Protein AF-A0A327YTY0-F1 (afdb_monomer_lite)

Foldseek 3Di:
DDDQDPVFDPDPLSVLLVVLLVCLVPVVVDDLVSVLVSLVSLCPRPPRDPVSNVSSVVSNVVSVVVVD

Structure (mmCIF, N/CA/C/O backbone):
data_AF-A0A327YTY0-F1
#
_entry.id   AF-A0A327YTY0-F1
#
loop_
_atom_site.group_PDB
_atom_site.id
_atom_site.type_symbol
_atom_site.label_atom_id
_atom_site.label_alt_id
_atom_site.label_comp_id
_atom_site.label_asym_id
_atom_site.label_entity_id
_atom_site.label_seq_id
_atom_site.pdbx_PDB_ins_code
_atom_site.Cartn_x
_atom_site.Cartn_y
_atom_site.Cartn_z
_atom_site.occupancy
_atom_site.B_iso_or_equiv
_atom_site.auth_seq_id
_atom_site.auth_comp_id
_atom_site.auth_asym_id
_atom_site.auth_atom_id
_atom_site.pdbx_PDB_model_num
ATOM 1 N N . MET A 1 1 ? 3.321 1.854 -22.900 1.00 39.75 1 MET A N 1
ATOM 2 C CA . MET A 1 1 ? 2.591 0.819 -22.138 1.00 39.75 1 MET A CA 1
ATOM 3 C C . MET A 1 1 ? 3.623 -0.131 -21.568 1.00 39.75 1 MET A C 1
ATOM 5 O O . MET A 1 1 ? 4.267 -0.828 -22.339 1.00 39.75 1 MET A O 1
ATOM 9 N N . THR A 1 2 ? 3.857 -0.095 -20.260 1.00 44.94 2 THR A N 1
ATOM 10 C CA . THR A 1 2 ? 4.855 -0.953 -19.610 1.00 44.94 2 THR A CA 1
ATOM 11 C C . THR A 1 2 ? 4.144 -2.215 -19.130 1.00 44.94 2 THR A C 1
ATOM 13 O O . THR A 1 2 ? 3.229 -2.134 -18.315 1.00 44.94 2 THR A O 1
ATOM 16 N N . HIS A 1 3 ? 4.501 -3.368 -19.697 1.00 44.94 3 HIS A N 1
ATOM 17 C CA . HIS A 1 3 ? 3.967 -4.674 -19.310 1.00 44.94 3 HIS A CA 1
ATOM 18 C C . HIS A 1 3 ? 4.319 -4.969 -17.841 1.00 44.94 3 HIS A C 1
ATOM 20 O O . HIS A 1 3 ? 5.497 -5.119 -17.521 1.00 44.94 3 HIS A O 1
ATOM 26 N N . ARG A 1 4 ? 3.319 -5.091 -16.955 1.00 54.25 4 ARG A N 1
ATOM 27 C CA . ARG A 1 4 ? 3.500 -5.731 -15.641 1.00 54.25 4 ARG A CA 1
ATOM 28 C C . ARG A 1 4 ? 3.630 -7.237 -15.880 1.00 54.25 4 ARG A C 1
ATOM 30 O O . ARG A 1 4 ? 2.681 -7.884 -16.314 1.00 54.25 4 ARG A O 1
ATOM 37 N N . THR A 1 5 ? 4.826 -7.779 -15.691 1.00 57.19 5 THR A N 1
ATOM 38 C CA . THR A 1 5 ? 5.098 -9.216 -15.788 1.00 57.19 5 THR A CA 1
ATOM 39 C C . THR A 1 5 ? 4.638 -9.922 -14.512 1.00 57.19 5 THR A C 1
ATOM 41 O O . THR A 1 5 ? 4.728 -9.368 -13.419 1.00 57.19 5 THR A O 1
ATOM 44 N N . THR A 1 6 ? 4.200 -11.178 -14.629 1.00 57.84 6 THR A N 1
ATOM 45 C CA . THR A 1 6 ? 3.747 -12.026 -13.504 1.00 57.84 6 THR A CA 1
ATOM 46 C C . THR A 1 6 ? 4.819 -12.253 -12.433 1.00 57.84 6 THR A C 1
ATOM 48 O O . THR A 1 6 ? 4.520 -12.698 -11.332 1.00 57.84 6 THR A O 1
ATOM 51 N N . HIS A 1 7 ? 6.082 -11.982 -12.763 1.00 58.44 7 HIS A N 1
ATOM 52 C CA . HIS A 1 7 ? 7.240 -12.200 -11.898 1.00 58.44 7 HIS A CA 1
ATOM 53 C C . HIS A 1 7 ? 7.693 -10.934 -11.159 1.00 58.44 7 HIS A C 1
ATOM 55 O O . HIS A 1 7 ? 8.701 -10.973 -10.455 1.00 58.44 7 HIS A O 1
ATOM 61 N N . GLY A 1 8 ? 6.969 -9.823 -11.330 1.00 56.50 8 GLY A N 1
ATOM 62 C CA . GLY A 1 8 ? 7.404 -8.519 -10.860 1.00 56.50 8 GLY A CA 1
ATOM 63 C C . GLY A 1 8 ? 8.659 -8.021 -11.596 1.00 56.50 8 GLY A C 1
ATOM 64 O O . GLY A 1 8 ? 9.214 -8.697 -12.472 1.00 56.50 8 GLY A O 1
ATOM 65 N N . PRO A 1 9 ? 9.107 -6.802 -11.288 1.00 66.62 9 PRO A N 1
ATOM 66 C CA . PRO A 1 9 ? 10.303 -6.219 -11.883 1.00 66.62 9 PRO A CA 1
ATOM 67 C C . PRO A 1 9 ? 11.589 -6.887 -11.362 1.00 66.62 9 PRO A C 1
ATOM 69 O O . PRO A 1 9 ? 11.661 -7.409 -10.249 1.00 66.62 9 PRO A O 1
ATOM 72 N N . THR A 1 10 ? 12.649 -6.879 -12.173 1.00 61.69 10 THR A N 1
ATOM 73 C CA . THR A 1 10 ? 13.913 -7.563 -11.846 1.00 61.69 10 THR A CA 1
ATOM 74 C C . THR A 1 10 ? 14.776 -6.820 -10.814 1.00 61.69 10 THR A C 1
ATOM 76 O O . THR A 1 10 ? 15.643 -7.455 -10.211 1.00 61.69 10 THR A O 1
ATOM 79 N N . GLY A 1 11 ? 14.516 -5.532 -10.546 1.00 62.00 11 GLY A N 1
ATOM 80 C CA . GLY A 1 11 ? 15.221 -4.696 -9.559 1.00 62.00 11 GLY A CA 1
ATOM 81 C C . GLY A 1 11 ? 14.611 -4.736 -8.151 1.00 62.00 11 GLY A C 1
ATOM 82 O O . GLY A 1 11 ? 13.407 -4.907 -7.999 1.00 62.00 11 GLY A O 1
ATOM 83 N N . HIS A 1 12 ? 15.441 -4.603 -7.110 1.00 61.41 12 HIS A N 1
ATOM 84 C CA . HIS A 1 12 ? 15.000 -4.712 -5.710 1.00 61.41 12 HIS A CA 1
ATOM 85 C C . HIS A 1 12 ? 14.089 -3.550 -5.273 1.00 61.41 12 HIS A C 1
ATOM 87 O O . HIS A 1 12 ? 13.117 -3.787 -4.565 1.00 61.41 12 HIS A O 1
ATOM 93 N N . GLU A 1 13 ? 14.372 -2.318 -5.704 1.00 61.81 13 GLU A N 1
ATOM 94 C CA . GLU A 1 13 ? 13.542 -1.139 -5.394 1.00 61.81 13 GLU A CA 1
ATOM 95 C C . GLU A 1 13 ? 12.188 -1.225 -6.108 1.00 61.81 13 GLU A C 1
ATOM 97 O O . GLU A 1 13 ? 11.139 -1.162 -5.471 1.00 61.81 13 GLU A O 1
ATOM 102 N N . ASP A 1 14 ? 12.199 -1.548 -7.402 1.00 72.56 14 ASP A N 1
ATOM 103 C CA . ASP A 1 14 ? 10.977 -1.744 -8.180 1.00 72.56 14 ASP A CA 1
ATOM 104 C C . ASP A 1 14 ? 10.087 -2.873 -7.604 1.00 72.56 14 ASP A C 1
ATOM 106 O O . ASP A 1 14 ? 8.861 -2.820 -7.725 1.00 72.56 14 ASP A O 1
ATOM 110 N N . ARG A 1 15 ? 10.669 -3.900 -6.952 1.00 79.69 15 ARG A N 1
ATOM 111 C CA . ARG A 1 15 ? 9.908 -4.993 -6.310 1.00 79.69 15 ARG A CA 1
ATOM 112 C C . ARG A 1 15 ? 9.143 -4.549 -5.072 1.00 79.69 15 ARG A C 1
ATOM 114 O O . ARG A 1 15 ? 8.082 -5.110 -4.814 1.00 79.69 15 ARG A O 1
ATOM 121 N N . VAL A 1 16 ? 9.665 -3.583 -4.319 1.00 87.75 16 VAL A N 1
ATOM 122 C CA . VAL A 1 16 ? 9.013 -3.083 -3.100 1.00 87.75 16 VAL A CA 1
ATOM 123 C C . VAL A 1 16 ? 7.737 -2.332 -3.472 1.00 87.75 16 VAL A C 1
ATOM 125 O O . VAL A 1 16 ? 6.669 -2.660 -2.958 1.00 87.75 16 VAL A O 1
ATOM 128 N N . LEU A 1 17 ? 7.820 -1.411 -4.438 1.00 90.56 17 LEU A N 1
ATOM 129 C CA . LEU A 1 17 ? 6.637 -0.729 -4.967 1.00 90.56 17 LEU A CA 1
ATOM 130 C C . LEU A 1 17 ? 5.672 -1.708 -5.645 1.00 90.56 17 LEU A C 1
ATOM 132 O O . LEU A 1 17 ? 4.467 -1.622 -5.434 1.00 90.56 17 LEU A O 1
ATOM 136 N N . TRP A 1 18 ? 6.184 -2.658 -6.434 1.00 90.44 18 TRP A N 1
ATOM 137 C CA . TRP A 1 18 ? 5.336 -3.665 -7.071 1.00 90.44 18 TRP A CA 1
ATOM 138 C C . TRP A 1 18 ? 4.541 -4.473 -6.040 1.00 90.44 18 TRP A C 1
ATOM 140 O O . TRP A 1 18 ? 3.324 -4.573 -6.166 1.00 90.44 18 TRP A O 1
ATOM 150 N N . TYR A 1 19 ? 5.197 -4.983 -4.994 1.00 92.44 19 TYR A N 1
ATOM 151 C CA . TYR A 1 19 ? 4.527 -5.735 -3.934 1.00 92.44 19 TYR A CA 1
ATOM 152 C C . TYR A 1 19 ? 3.499 -4.879 -3.188 1.00 92.44 19 TYR A C 1
ATOM 154 O O . TYR A 1 19 ? 2.381 -5.333 -2.960 1.00 92.44 19 TYR A O 1
ATOM 162 N N . ALA A 1 20 ? 3.834 -3.625 -2.871 1.00 94.44 20 ALA A N 1
ATOM 163 C CA . ALA A 1 20 ? 2.896 -2.694 -2.253 1.00 94.44 20 ALA A CA 1
ATOM 164 C C . ALA A 1 20 ? 1.639 -2.480 -3.116 1.00 94.44 20 ALA A C 1
ATOM 166 O O . ALA A 1 20 ? 0.520 -2.526 -2.607 1.00 94.44 20 ALA A O 1
ATOM 167 N N . CYS A 1 21 ? 1.800 -2.318 -4.433 1.00 94.31 21 CYS A N 1
ATOM 168 C CA . CYS A 1 21 ? 0.673 -2.210 -5.357 1.00 94.31 21 CYS A CA 1
ATOM 169 C C . CYS A 1 21 ? -0.195 -3.478 -5.392 1.00 94.31 21 CYS A C 1
ATOM 171 O O .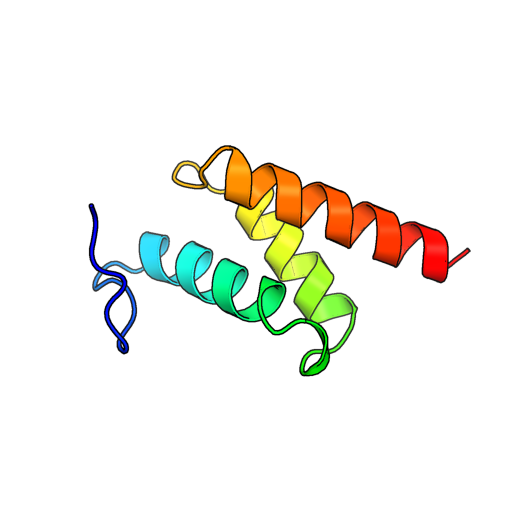 CYS A 1 21 ? -1.415 -3.355 -5.457 1.00 94.31 21 CYS A O 1
ATOM 173 N N . GLU A 1 22 ? 0.398 -4.674 -5.343 1.00 94.75 22 GLU A N 1
ATOM 174 C CA . GLU A 1 22 ? -0.362 -5.934 -5.299 1.00 94.75 22 GLU A CA 1
ATOM 175 C C . GLU A 1 22 ? -1.149 -6.072 -3.987 1.00 94.75 22 GLU A C 1
ATOM 177 O O . GLU A 1 22 ? -2.326 -6.428 -4.010 1.00 94.75 22 GLU A O 1
ATOM 182 N N . VAL A 1 23 ? -0.543 -5.709 -2.850 1.00 96.06 23 VAL A N 1
ATOM 183 C CA . VAL A 1 23 ? -1.226 -5.693 -1.546 1.00 96.06 23 VAL A CA 1
ATOM 184 C C . VAL A 1 23 ? -2.412 -4.728 -1.557 1.00 96.06 23 VAL A C 1
ATOM 186 O O . VAL A 1 23 ? -3.495 -5.095 -1.111 1.00 96.06 23 VAL A O 1
ATOM 189 N N . MET A 1 24 ? -2.244 -3.514 -2.092 1.00 95.62 24 MET A N 1
ATOM 190 C CA . MET A 1 24 ? -3.341 -2.543 -2.195 1.00 95.62 24 MET A CA 1
ATOM 191 C C . MET A 1 24 ? -4.451 -3.010 -3.147 1.00 95.62 24 MET A C 1
ATOM 193 O O . MET A 1 24 ? -5.627 -2.770 -2.880 1.00 95.62 24 MET A O 1
ATOM 197 N N . ALA A 1 25 ? -4.100 -3.684 -4.246 1.00 94.12 25 ALA A N 1
ATOM 198 C CA . ALA A 1 25 ? -5.070 -4.198 -5.211 1.00 94.12 25 ALA A CA 1
ATOM 199 C C . ALA A 1 25 ? -5.915 -5.357 -4.651 1.00 94.12 25 ALA A C 1
ATOM 201 O O . ALA A 1 25 ? -7.068 -5.515 -5.048 1.00 94.12 25 ALA A O 1
ATOM 202 N N . ASP A 1 26 ? -5.361 -6.142 -3.725 1.00 95.19 26 ASP A N 1
ATOM 203 C CA . ASP A 1 26 ? -6.020 -7.295 -3.100 1.00 95.19 26 ASP A CA 1
ATOM 204 C C . ASP A 1 26 ? -6.144 -7.125 -1.575 1.00 95.19 26 ASP A C 1
ATOM 206 O O . ASP A 1 26 ? -5.993 -8.074 -0.803 1.00 95.19 26 ASP A O 1
ATOM 210 N N . ALA A 1 27 ? -6.432 -5.895 -1.129 1.00 92.31 27 ALA A N 1
ATOM 211 C CA . ALA A 1 27 ? -6.441 -5.507 0.284 1.00 92.31 27 ALA A CA 1
ATOM 212 C C . ALA A 1 27 ? -7.338 -6.394 1.169 1.00 92.31 27 ALA A C 1
ATOM 214 O O . ALA A 1 27 ? -7.048 -6.587 2.344 1.00 92.31 27 ALA A O 1
ATOM 215 N N . ALA A 1 28 ? -8.391 -6.997 0.605 1.00 93.00 28 ALA A N 1
ATOM 216 C CA . ALA A 1 28 ? -9.287 -7.909 1.318 1.00 93.00 28 ALA A CA 1
ATOM 217 C C . ALA A 1 28 ? -8.617 -9.218 1.787 1.00 93.00 28 ALA A C 1
ATOM 219 O O . ALA A 1 28 ? -9.170 -9.911 2.642 1.00 93.00 28 ALA A O 1
ATOM 220 N N . ARG A 1 29 ? -7.458 -9.589 1.224 1.00 94.25 29 ARG A N 1
ATOM 221 C CA . ARG A 1 29 ? -6.707 -10.796 1.610 1.00 94.25 29 ARG A CA 1
ATOM 222 C C . ARG A 1 29 ? -5.634 -10.554 2.661 1.00 94.25 29 ARG A C 1
ATOM 224 O O . ARG A 1 29 ? -5.107 -11.524 3.204 1.00 94.25 29 ARG A O 1
ATOM 231 N N . TYR A 1 30 ? -5.303 -9.297 2.925 1.00 94.06 30 TYR A N 1
ATOM 232 C CA . TYR A 1 30 ? -4.251 -8.909 3.854 1.00 94.06 30 TYR A CA 1
ATOM 233 C C . TYR A 1 30 ? -4.858 -8.289 5.111 1.00 94.06 30 TYR A C 1
ATOM 235 O O . TYR A 1 30 ? -5.973 -7.770 5.098 1.00 94.06 30 TYR A O 1
ATOM 243 N N . ASP A 1 31 ? -4.135 -8.358 6.227 1.00 95.94 31 ASP A N 1
ATOM 244 C CA . ASP A 1 3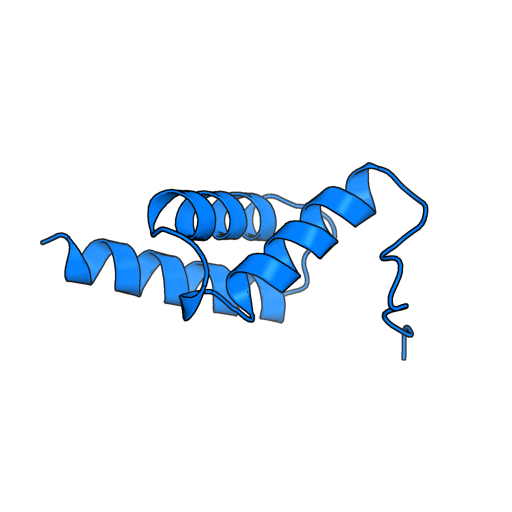1 ? -4.541 -7.640 7.430 1.00 95.94 31 ASP A CA 1
ATOM 245 C C . ASP A 1 31 ? -4.361 -6.121 7.255 1.00 95.94 31 ASP A C 1
ATOM 247 O O . ASP A 1 31 ? -3.573 -5.648 6.431 1.00 95.94 31 ASP A O 1
ATOM 251 N N . ILE A 1 32 ? -5.088 -5.350 8.066 1.00 95.06 32 ILE A N 1
ATOM 252 C CA . ILE A 1 32 ? -5.119 -3.884 7.985 1.00 95.06 32 ILE A CA 1
ATOM 253 C C . ILE A 1 32 ? -3.720 -3.264 8.143 1.00 95.06 32 ILE A C 1
ATOM 255 O O . ILE A 1 32 ? -3.420 -2.280 7.471 1.00 95.06 32 ILE A O 1
ATOM 259 N N . ALA A 1 33 ? -2.852 -3.827 8.992 1.00 95.44 33 ALA A N 1
ATOM 260 C CA . ALA A 1 33 ? -1.513 -3.282 9.213 1.00 95.44 33 ALA A CA 1
ATOM 261 C C . ALA A 1 33 ? -0.613 -3.496 7.985 1.00 95.44 33 ALA A C 1
ATOM 263 O O . ALA A 1 33 ? 0.117 -2.589 7.585 1.00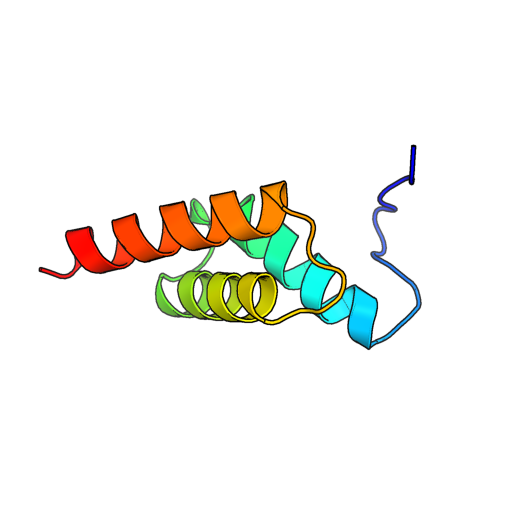 95.44 33 ALA A O 1
ATOM 264 N N . THR A 1 34 ? -0.717 -4.661 7.343 1.00 96.31 34 THR A N 1
ATOM 265 C CA . THR A 1 34 ? -0.026 -4.963 6.084 1.00 96.31 34 THR A CA 1
ATOM 266 C C . THR A 1 34 ? -0.479 -4.026 4.963 1.00 96.31 34 THR A C 1
ATOM 268 O O . THR A 1 34 ? 0.358 -3.485 4.237 1.00 96.31 34 THR A O 1
ATOM 271 N N . VAL A 1 35 ? -1.787 -3.775 4.843 1.00 96.94 35 VAL A N 1
ATOM 272 C CA . VAL A 1 35 ? -2.325 -2.833 3.847 1.00 96.94 35 VAL A CA 1
ATOM 273 C C . VAL A 1 35 ? -1.864 -1.401 4.132 1.00 96.94 35 VAL A C 1
ATOM 275 O O . VAL A 1 35 ? -1.4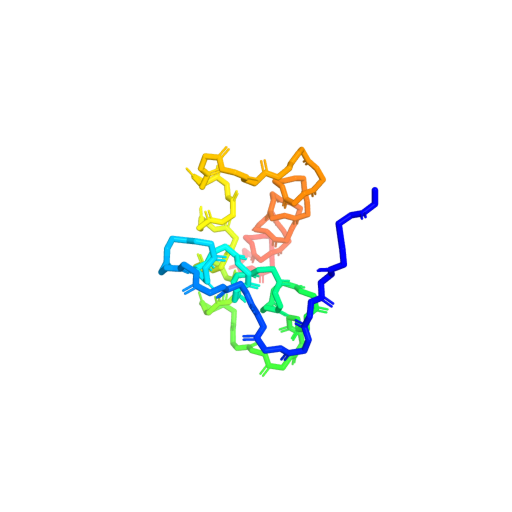36 -0.711 3.208 1.00 96.94 35 VAL A O 1
ATOM 278 N N . ALA A 1 36 ? -1.879 -0.962 5.393 1.00 96.94 36 ALA A N 1
ATOM 279 C CA . ALA A 1 36 ? -1.399 0.365 5.778 1.00 96.94 36 ALA A CA 1
ATOM 280 C C . ALA A 1 36 ? 0.085 0.561 5.423 1.00 96.94 36 ALA A C 1
ATOM 282 O O . ALA A 1 36 ? 0.436 1.553 4.786 1.00 96.94 36 ALA A O 1
ATOM 283 N N . SER A 1 37 ? 0.937 -0.422 5.731 1.00 97.50 37 SER A N 1
ATOM 284 C CA . SER A 1 37 ? 2.363 -0.369 5.391 1.00 97.50 37 SER A CA 1
ATOM 285 C C . SER A 1 37 ? 2.601 -0.329 3.875 1.00 97.50 37 SER A C 1
ATOM 287 O O . SER A 1 37 ? 3.444 0.430 3.399 1.00 97.50 37 SER A O 1
ATOM 289 N N . ALA A 1 38 ? 1.826 -1.082 3.087 1.00 96.69 38 ALA A N 1
ATOM 290 C CA . ALA A 1 38 ? 1.890 -1.010 1.627 1.00 96.69 38 ALA A CA 1
ATOM 291 C C . ALA A 1 38 ? 1.504 0.381 1.093 1.00 96.69 38 ALA A C 1
ATOM 293 O O . ALA A 1 38 ? 2.132 0.883 0.159 1.00 96.69 38 ALA A O 1
ATOM 294 N N . CYS A 1 39 ? 0.512 1.030 1.704 1.00 97.44 39 CYS A N 1
ATOM 295 C CA . CYS A 1 39 ? 0.123 2.384 1.327 1.00 97.44 39 CYS A CA 1
ATOM 296 C C . CYS A 1 39 ? 1.228 3.405 1.640 1.00 97.44 39 CYS A C 1
ATOM 298 O O . CYS A 1 39 ? 1.548 4.227 0.785 1.00 97.44 39 CYS A O 1
ATOM 300 N N . GLU A 1 40 ? 1.856 3.329 2.818 1.00 97.12 40 GLU A N 1
ATOM 301 C CA . GLU A 1 40 ? 2.997 4.186 3.185 1.00 97.12 40 GLU A CA 1
ATOM 302 C C . GLU A 1 40 ? 4.152 4.039 2.186 1.00 97.12 40 GLU A C 1
ATOM 304 O O . GLU A 1 40 ? 4.662 5.029 1.662 1.00 97.12 40 GLU A O 1
ATOM 309 N N . VAL A 1 41 ? 4.492 2.796 1.828 1.00 95.81 41 VAL A N 1
ATOM 310 C CA . VAL A 1 41 ? 5.500 2.510 0.800 1.00 95.81 41 VAL A CA 1
ATOM 311 C C . VAL A 1 41 ? 5.136 3.169 -0.529 1.00 95.81 41 VAL A C 1
ATOM 313 O O . VAL A 1 41 ? 5.986 3.812 -1.140 1.00 95.81 41 VAL A O 1
ATOM 316 N N . ALA A 1 42 ? 3.894 3.035 -0.996 1.00 95.38 42 ALA A N 1
ATOM 317 C CA . ALA A 1 42 ? 3.469 3.625 -2.263 1.00 95.38 42 ALA A CA 1
ATOM 318 C C . ALA A 1 42 ? 3.484 5.165 -2.244 1.00 95.38 42 ALA A C 1
ATOM 320 O O . ALA A 1 42 ? 3.772 5.781 -3.270 1.00 95.38 42 ALA A O 1
ATOM 321 N N . LEU A 1 43 ? 3.211 5.797 -1.100 1.00 96.25 43 LEU A N 1
ATOM 322 C CA . LEU A 1 43 ? 3.279 7.253 -0.954 1.00 96.25 43 LEU A CA 1
ATOM 323 C C . LEU A 1 43 ? 4.721 7.770 -1.043 1.00 96.25 43 LEU A C 1
ATOM 325 O O . LEU A 1 43 ? 4.977 8.725 -1.785 1.00 96.25 43 LEU A O 1
ATOM 329 N N . ASP A 1 44 ? 5.651 7.093 -0.368 1.00 94.88 44 ASP A N 1
ATOM 330 C CA . ASP A 1 44 ? 7.050 7.516 -0.259 1.00 94.88 44 ASP A CA 1
ATOM 331 C C . ASP A 1 44 ? 7.931 7.057 -1.432 1.00 94.88 44 ASP A C 1
ATOM 333 O O . ASP A 1 44 ? 9.011 7.612 -1.660 1.00 94.88 44 ASP A O 1
ATOM 337 N N . HIS A 1 45 ? 7.498 6.065 -2.220 1.00 92.19 45 HIS A N 1
ATOM 338 C CA . HIS A 1 45 ? 8.339 5.525 -3.285 1.00 92.19 45 HIS A CA 1
ATOM 339 C C . HIS A 1 45 ? 8.533 6.535 -4.439 1.00 92.19 45 HIS A C 1
ATOM 341 O O . HIS A 1 45 ? 7.548 7.029 -5.007 1.00 92.19 45 HIS A O 1
ATOM 347 N N . PRO A 1 46 ? 9.777 6.795 -4.896 1.00 90.81 46 PRO A N 1
ATOM 348 C CA . PRO A 1 46 ? 10.050 7.773 -5.955 1.00 90.81 46 PRO A CA 1
ATOM 349 C C . PRO A 1 46 ? 9.341 7.464 -7.278 1.00 90.81 46 PRO A C 1
ATOM 351 O O . PRO A 1 46 ? 8.866 8.365 -7.968 1.00 90.81 46 PRO A O 1
ATOM 354 N N . GLN A 1 47 ? 9.241 6.178 -7.617 1.00 89.38 47 GLN A N 1
ATOM 355 C CA . GLN A 1 47 ? 8.640 5.709 -8.868 1.00 89.38 47 GLN A CA 1
ATOM 356 C C . GLN A 1 47 ? 7.117 5.525 -8.810 1.00 89.38 47 GLN A C 1
ATOM 358 O O . GLN A 1 47 ? 6.521 5.185 -9.832 1.00 89.38 47 GLN A O 1
ATOM 363 N N . ALA A 1 48 ? 6.480 5.714 -7.649 1.00 91.12 48 ALA A N 1
ATOM 364 C CA . ALA A 1 48 ? 5.032 5.579 -7.561 1.00 91.12 48 ALA A CA 1
ATOM 365 C C . ALA A 1 48 ? 4.357 6.601 -8.477 1.00 91.12 48 ALA A C 1
ATOM 367 O O . ALA A 1 48 ? 4.722 7.785 -8.513 1.00 91.12 48 ALA A O 1
ATOM 368 N N . THR A 1 49 ? 3.375 6.143 -9.247 1.00 94.19 49 THR A N 1
ATOM 369 C CA . THR A 1 49 ? 2.612 7.047 -10.099 1.00 94.19 49 THR A CA 1
ATOM 370 C C . THR A 1 49 ? 1.670 7.892 -9.248 1.00 94.19 49 THR A C 1
ATOM 372 O O . THR A 1 49 ? 1.396 7.590 -8.087 1.00 94.19 49 THR A O 1
ATOM 375 N N . TYR A 1 50 ? 1.135 8.965 -9.830 1.00 94.88 50 TYR A N 1
ATOM 376 C CA . TYR A 1 50 ? 0.092 9.744 -9.165 1.00 94.88 50 TYR A CA 1
ATOM 377 C C . TYR A 1 50 ? -1.124 8.875 -8.796 1.00 94.88 50 TYR A C 1
ATOM 379 O O . TYR A 1 50 ? -1.664 9.014 -7.704 1.00 94.88 50 TYR A O 1
ATOM 387 N N . ALA A 1 51 ? -1.508 7.941 -9.673 1.00 94.56 51 ALA A N 1
ATOM 388 C CA . ALA A 1 51 ? -2.616 7.027 -9.416 1.00 94.56 51 ALA A CA 1
ATOM 389 C C . ALA A 1 51 ? -2.328 6.073 -8.244 1.00 94.56 51 ALA A C 1
ATOM 391 O O . ALA A 1 51 ? -3.193 5.913 -7.389 1.00 94.56 51 ALA A O 1
ATOM 392 N N . ASP A 1 52 ? -1.119 5.499 -8.161 1.00 93.94 52 ASP A N 1
ATOM 393 C CA . ASP A 1 52 ? -0.741 4.630 -7.034 1.00 93.94 52 ASP A CA 1
ATOM 394 C C . ASP A 1 52 ? -0.816 5.392 -5.702 1.00 93.94 52 ASP A C 1
ATOM 396 O O . ASP A 1 52 ? -1.381 4.892 -4.732 1.00 93.94 52 ASP A O 1
ATOM 400 N N . ARG A 1 53 ? -0.311 6.636 -5.674 1.00 96.81 53 ARG A N 1
ATOM 401 C CA . ARG A 1 53 ? -0.359 7.498 -4.481 1.00 96.81 53 ARG A CA 1
ATOM 402 C C . ARG A 1 53 ? -1.787 7.873 -4.085 1.00 96.81 53 ARG A C 1
ATOM 404 O O . ARG A 1 53 ? -2.094 7.904 -2.897 1.00 96.81 53 ARG A O 1
ATOM 411 N N . GLN A 1 54 ? -2.660 8.141 -5.056 1.00 97.94 54 GLN A N 1
ATOM 412 C CA . GLN A 1 54 ? -4.063 8.455 -4.782 1.00 97.94 54 GLN A CA 1
ATOM 413 C C . GLN A 1 54 ? -4.788 7.252 -4.165 1.00 97.94 54 GLN A C 1
ATOM 415 O O . GLN A 1 54 ? -5.435 7.399 -3.133 1.00 97.94 54 GLN A O 1
ATOM 420 N N . ILE A 1 55 ? -4.612 6.058 -4.742 1.00 96.50 55 ILE A N 1
ATOM 421 C CA . ILE A 1 55 ? -5.180 4.811 -4.210 1.00 96.50 55 ILE A CA 1
ATOM 422 C C . ILE A 1 55 ? -4.683 4.566 -2.779 1.00 96.50 55 ILE A C 1
ATOM 424 O O . ILE A 1 55 ? -5.492 4.315 -1.889 1.00 96.50 55 ILE A O 1
ATOM 428 N N . ALA A 1 56 ? -3.375 4.704 -2.540 1.00 96.88 56 ALA A N 1
ATOM 429 C CA . ALA A 1 56 ? -2.777 4.550 -1.216 1.00 96.88 56 ALA A CA 1
ATOM 430 C C . ALA A 1 56 ? -3.361 5.530 -0.184 1.00 96.88 56 ALA A C 1
ATOM 432 O O . ALA A 1 56 ? -3.698 5.137 0.933 1.00 96.88 56 ALA A O 1
ATOM 433 N N . SER A 1 57 ? -3.519 6.803 -0.562 1.00 97.81 57 SER A N 1
ATOM 434 C CA . SER A 1 57 ? -4.105 7.827 0.308 1.00 97.81 57 SER A CA 1
ATOM 435 C C . SER A 1 57 ? -5.566 7.529 0.651 1.00 97.81 57 SER A C 1
ATOM 437 O O . SER A 1 57 ? -5.969 7.707 1.802 1.00 97.81 57 SER A O 1
ATOM 439 N N . ASP A 1 58 ? -6.360 7.087 -0.326 1.00 97.44 58 ASP A N 1
ATOM 440 C CA . ASP A 1 58 ? -7.778 6.782 -0.125 1.00 97.44 58 ASP A CA 1
ATOM 441 C C . ASP A 1 58 ? -7.956 5.554 0.784 1.00 97.44 58 ASP A C 1
ATOM 443 O O . ASP A 1 58 ? -8.768 5.586 1.712 1.00 97.44 58 ASP A O 1
ATOM 447 N N . LEU A 1 59 ? -7.143 4.508 0.583 1.00 95.88 59 LEU A N 1
ATOM 448 C CA . LEU A 1 59 ? -7.124 3.319 1.441 1.00 95.88 59 LEU A CA 1
ATOM 449 C C . LEU A 1 59 ? -6.713 3.646 2.885 1.00 95.88 59 LEU A C 1
ATOM 451 O O . LEU A 1 59 ? -7.389 3.215 3.819 1.00 95.88 59 LEU A O 1
ATOM 455 N N . LEU A 1 60 ? -5.656 4.438 3.097 1.00 95.81 60 LEU A N 1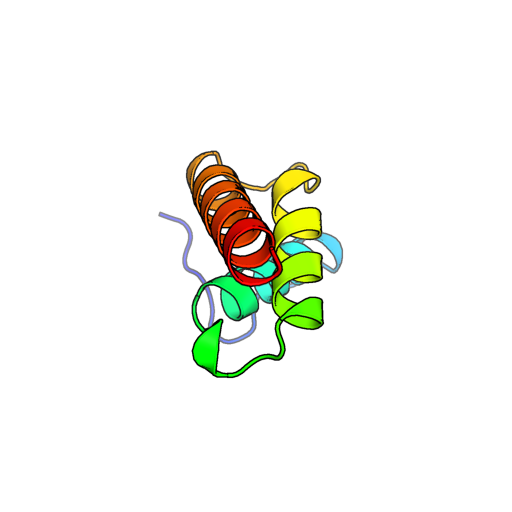
ATOM 456 C CA . LEU A 1 60 ? -5.237 4.844 4.448 1.00 95.81 60 LEU A CA 1
ATOM 457 C C . LEU A 1 60 ? -6.300 5.676 5.168 1.00 95.81 60 LEU A C 1
ATOM 459 O O . LEU A 1 60 ? -6.521 5.496 6.370 1.00 95.81 60 LEU A O 1
ATOM 463 N N . ALA A 1 61 ? -6.978 6.573 4.450 1.00 95.19 61 ALA A N 1
ATOM 464 C CA . ALA A 1 61 ? -8.067 7.361 5.013 1.00 95.19 61 ALA A CA 1
ATOM 465 C C . ALA A 1 61 ? -9.242 6.475 5.455 1.00 95.19 61 ALA A C 1
ATOM 467 O O . ALA A 1 61 ? -9.845 6.731 6.500 1.00 95.19 61 ALA A O 1
ATOM 468 N N . ASP A 1 62 ? -9.557 5.427 4.693 1.00 95.44 62 ASP A N 1
ATOM 469 C CA . ASP A 1 62 ? -10.630 4.490 5.029 1.00 95.44 62 ASP A CA 1
ATOM 470 C C . ASP A 1 62 ? -10.284 3.592 6.224 1.00 95.44 62 ASP A C 1
ATOM 472 O O . ASP A 1 62 ? -11.097 3.431 7.140 1.00 95.44 62 ASP A O 1
ATOM 476 N N . ILE A 1 63 ? -9.042 3.102 6.280 1.00 93.38 63 ILE A N 1
ATOM 477 C CA . ILE A 1 63 ? -8.501 2.374 7.436 1.00 93.38 63 ILE A CA 1
ATOM 478 C C . ILE A 1 63 ? -8.598 3.235 8.700 1.00 93.38 63 ILE A C 1
ATOM 480 O O . ILE A 1 63 ? -9.107 2.785 9.726 1.00 93.38 63 ILE A O 1
ATOM 484 N N . THR A 1 64 ? -8.155 4.492 8.615 1.00 93.00 64 THR A N 1
ATOM 485 C CA . THR A 1 64 ? -8.153 5.421 9.754 1.00 93.00 64 THR A CA 1
ATOM 486 C C . THR A 1 64 ? -9.574 5.728 10.225 1.00 93.00 64 THR A C 1
ATOM 488 O O . THR A 1 64 ? -9.828 5.778 11.426 1.00 93.00 64 THR A O 1
ATOM 491 N N . ARG A 1 65 ? -10.520 5.897 9.293 1.00 92.56 65 ARG A N 1
ATOM 492 C CA . ARG A 1 65 ? -11.935 6.131 9.612 1.00 92.56 65 ARG A CA 1
ATOM 493 C C . ARG A 1 65 ? -12.588 4.919 10.274 1.00 92.56 65 ARG A C 1
ATOM 495 O O . ARG A 1 65 ? -13.408 5.100 11.161 1.00 92.56 65 ARG A O 1
ATOM 502 N N . SER A 1 66 ? -12.231 3.710 9.847 1.00 85.62 66 SER A N 1
ATOM 503 C CA .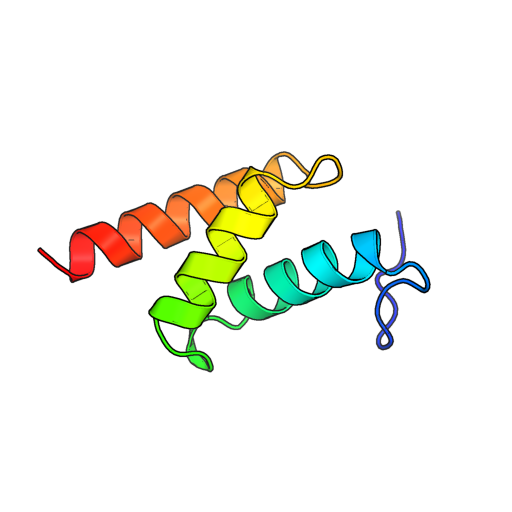 SER A 1 66 ? -12.788 2.459 10.379 1.00 85.62 66 SER A CA 1
ATOM 504 C C . SER A 1 66 ? -12.267 2.104 11.776 1.00 85.62 66 SER A C 1
ATOM 506 O O . SER A 1 66 ? -12.867 1.278 12.460 1.00 85.62 66 SER A O 1
ATOM 508 N N . ALA A 1 67 ? -11.148 2.700 12.195 1.00 74.31 67 ALA A N 1
ATOM 509 C CA . ALA A 1 67 ? -10.549 2.499 13.512 1.00 74.31 67 ALA A CA 1
ATOM 510 C C . ALA A 1 67 ? -11.066 3.472 14.595 1.00 74.31 67 ALA A C 1
ATOM 512 O O . ALA A 1 67 ? -10.736 3.285 15.767 1.00 74.31 67 ALA A O 1
ATOM 513 N N . ALA A 1 68 ? -11.825 4.505 14.207 1.00 66.25 68 ALA A N 1
ATOM 514 C CA . ALA A 1 68 ? -12.391 5.537 15.083 1.00 66.25 68 ALA A CA 1
ATOM 515 C C . ALA A 1 68 ? -13.822 5.196 15.524 1.00 66.25 68 ALA A C 1
ATOM 517 O O . ALA A 1 68 ? -14.149 5.494 16.696 1.00 66.25 68 ALA A O 1
#

pLDDT: mean 85.86, std 15.93, range [39.75, 97.94]

Organism: NCBI:txid568098

Secondary structure (DSSP, 8-state):
-----TT--SSHHHHHHHHHHHHHHTGGGS-HHHHHHHHHHHHH-TT--HHHHHHHHHHHHHHHHHT-

Sequence (68 aa):
MTHRTTHGPTGHEDRVLWYACEVMADAARYDIATVASACEVALDHPQATYADRQIASDLLADITRSAA

Radius of gyration: 12.09 Å; chains: 1; bounding box: 28×22×37 Å